Protein AF-A0A0N5AU18-F1 (afdb_monomer)

Mean predicted aligned error: 5.73 Å

Secondary struc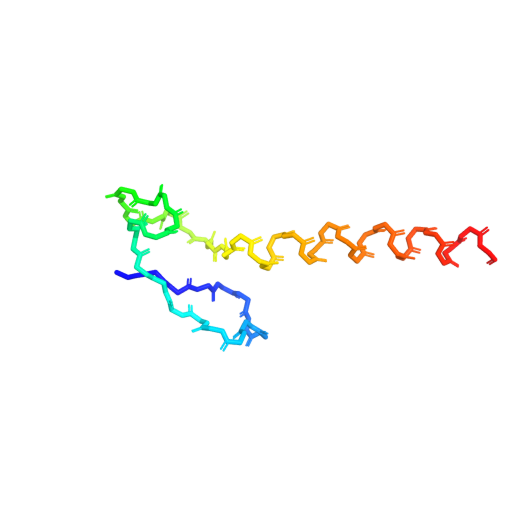ture (DSSP, 8-state):
-EE-S-TT-SS-EE-TGGGT-SSPPSS----HHHHHHHHHHHHHHHHHHT-

Foldseek 3Di:
DAAAPPPPDPVRDDDCVVQVHPDDDDDHDHGPVVVVVVVVVVVVVVVVVVD

Structure (mmCIF, N/CA/C/O backbone):
data_AF-A0A0N5AU18-F1
#
_entry.id   AF-A0A0N5AU18-F1
#
loop_
_atom_site.group_PDB
_atom_site.id
_atom_site.type_symbol
_atom_site.label_atom_id
_atom_site.label_alt_id
_atom_site.label_comp_id
_atom_site.label_asym_id
_atom_site.label_entity_id
_atom_site.label_s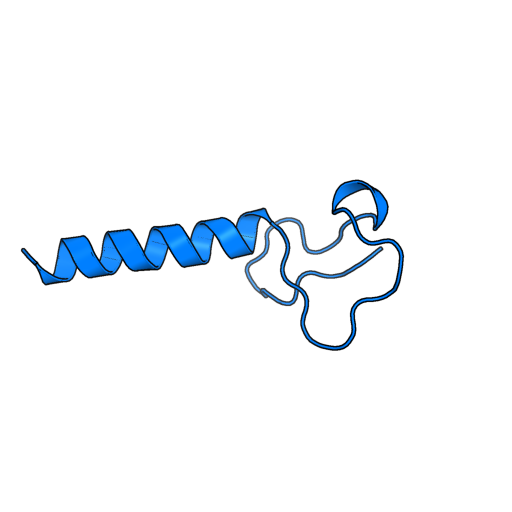eq_id
_atom_site.pdbx_PDB_ins_code
_atom_site.Cartn_x
_atom_site.Cartn_y
_atom_site.Cartn_z
_atom_site.occupancy
_atom_site.B_iso_or_equiv
_atom_site.auth_seq_id
_atom_site.auth_comp_id
_atom_site.auth_asym_id
_atom_site.auth_atom_id
_atom_site.pdbx_PDB_model_num
ATOM 1 N N . MET A 1 1 ? 4.411 -12.206 -6.039 1.00 87.81 1 MET A N 1
ATOM 2 C CA . MET A 1 1 ? 3.402 -11.847 -5.017 1.00 87.81 1 MET A CA 1
ATOM 3 C C . MET A 1 1 ? 3.675 -10.427 -4.556 1.00 87.81 1 MET A C 1
ATOM 5 O O . MET A 1 1 ? 4.835 -10.037 -4.565 1.00 87.81 1 MET A O 1
ATOM 9 N N . VAL A 1 2 ? 2.645 -9.654 -4.216 1.00 96.00 2 VAL A N 1
ATOM 10 C CA . VAL A 1 2 ? 2.736 -8.264 -3.734 1.00 96.00 2 VAL A CA 1
ATOM 11 C C . VAL A 1 2 ? 2.120 -8.178 -2.339 1.00 96.00 2 VAL A C 1
ATOM 13 O O . VAL A 1 2 ? 1.126 -8.857 -2.075 1.00 96.00 2 VAL A O 1
ATOM 16 N N . MET A 1 3 ? 2.695 -7.346 -1.470 1.00 95.44 3 MET A N 1
ATOM 17 C CA . MET A 1 3 ? 2.129 -7.038 -0.160 1.00 95.44 3 MET A CA 1
ATOM 18 C C . MET A 1 3 ? 1.299 -5.751 -0.221 1.00 95.44 3 MET A C 1
ATOM 20 O O . MET A 1 3 ? 1.738 -4.750 -0.788 1.00 95.44 3 MET A O 1
ATOM 24 N N . CYS A 1 4 ? 0.105 -5.769 0.360 1.00 96.62 4 CYS A N 1
ATOM 25 C CA . CYS A 1 4 ? -0.714 -4.582 0.566 1.00 96.62 4 CYS A CA 1
ATOM 26 C C . CYS A 1 4 ? -0.090 -3.703 1.659 1.00 96.62 4 CYS A C 1
ATOM 28 O O . CYS A 1 4 ? 0.173 -4.171 2.759 1.00 96.62 4 CYS A O 1
ATOM 30 N N . ASP A 1 5 ? 0.084 -2.412 1.388 1.00 96.00 5 ASP A N 1
ATOM 31 C CA . ASP A 1 5 ? 0.681 -1.447 2.324 1.00 96.00 5 ASP A CA 1
ATOM 32 C C . ASP A 1 5 ? -0.269 -1.052 3.478 1.00 96.00 5 ASP A C 1
ATOM 34 O O . ASP A 1 5 ? 0.105 -0.339 4.408 1.00 96.00 5 ASP A O 1
ATOM 38 N N . ASN A 1 6 ? -1.530 -1.499 3.436 1.00 94.25 6 ASN A N 1
ATOM 39 C CA . ASN A 1 6 ? -2.449 -1.308 4.552 1.00 94.25 6 ASN A CA 1
ATOM 40 C C . ASN A 1 6 ? -2.140 -2.324 5.659 1.00 94.25 6 ASN A C 1
ATOM 42 O O . ASN A 1 6 ? -2.421 -3.505 5.482 1.00 94.25 6 ASN A O 1
ATOM 46 N N . LYS A 1 7 ? -1.633 -1.852 6.804 1.00 92.19 7 LYS A N 1
ATOM 47 C CA . LYS A 1 7 ? -1.280 -2.691 7.965 1.00 92.19 7 LYS A CA 1
ATOM 48 C C . LYS A 1 7 ? -2.461 -3.468 8.549 1.00 92.19 7 LYS A C 1
ATOM 50 O O . LYS A 1 7 ? -2.262 -4.510 9.152 1.00 92.19 7 LYS A O 1
ATOM 55 N N . ASP A 1 8 ? -3.678 -2.974 8.344 1.00 93.12 8 ASP A N 1
ATOM 56 C CA . ASP A 1 8 ? -4.913 -3.633 8.778 1.00 93.12 8 ASP A CA 1
ATOM 57 C C . ASP A 1 8 ? -5.521 -4.521 7.674 1.00 93.12 8 ASP A C 1
ATOM 59 O O . ASP A 1 8 ? -6.706 -4.858 7.711 1.00 93.12 8 ASP A O 1
ATOM 63 N N . CYS A 1 9 ? -4.768 -4.834 6.612 1.00 94.75 9 CYS A N 1
ATOM 64 C CA . CYS A 1 9 ? -5.250 -5.711 5.551 1.00 94.75 9 CYS A CA 1
ATOM 65 C C . CYS A 1 9 ? -5.313 -7.154 6.073 1.00 94.75 9 CYS A C 1
ATOM 67 O O . CYS A 1 9 ? -4.282 -7.685 6.456 1.00 94.75 9 CYS A O 1
ATOM 69 N N . PRO A 1 10 ? -6.467 -7.839 6.026 1.00 93.69 10 PRO A N 1
ATOM 70 C CA . PRO A 1 10 ? -6.583 -9.195 6.570 1.00 93.69 10 PRO A CA 1
ATOM 71 C C . PRO A 1 10 ? -5.897 -10.272 5.716 1.00 93.69 10 PRO A C 1
ATOM 73 O O . PRO A 1 10 ? -5.760 -11.404 6.162 1.00 93.69 10 PRO A O 1
ATOM 76 N N . ILE A 1 11 ? -5.537 -9.951 4.468 1.00 93.88 11 ILE A N 1
ATOM 77 C CA . ILE A 1 11 ? -4.949 -10.907 3.516 1.00 93.88 11 ILE A CA 1
ATOM 78 C C . ILE A 1 11 ? -3.448 -10.658 3.347 1.00 93.88 11 ILE A C 1
ATOM 80 O O . ILE A 1 11 ? -2.695 -11.611 3.194 1.00 93.88 11 ILE A O 1
ATOM 84 N N . GLU A 1 12 ? -3.027 -9.389 3.380 1.00 92.88 12 GLU A N 1
ATOM 85 C CA . GLU A 1 12 ? -1.648 -8.893 3.232 1.00 92.88 12 GLU A CA 1
ATOM 86 C C . GLU A 1 12 ? -0.954 -9.248 1.906 1.00 92.88 12 GLU A C 1
ATOM 88 O O . GLU A 1 12 ? -0.465 -8.342 1.239 1.00 92.88 12 GLU A O 1
ATOM 93 N N . TRP A 1 13 ? -0.968 -10.502 1.458 1.00 95.50 13 TRP A N 1
ATOM 94 C CA . TRP A 1 13 ? -0.224 -11.017 0.310 1.00 95.50 13 TRP A CA 1
ATOM 95 C C . TRP A 1 13 ? -1.122 -11.466 -0.840 1.00 95.50 13 TRP A C 1
ATOM 97 O O . TRP A 1 13 ? -2.095 -12.193 -0.662 1.00 95.50 13 TRP A O 1
ATOM 107 N N . PHE A 1 14 ? -0.749 -11.078 -2.059 1.00 96.25 14 PHE A N 1
ATOM 108 C CA . PHE A 1 14 ? -1.525 -11.367 -3.263 1.00 96.25 14 PHE A CA 1
ATOM 109 C C . PHE A 1 14 ? -0.639 -11.861 -4.407 1.00 96.25 14 PHE A C 1
ATOM 111 O O . PHE A 1 14 ? 0.479 -11.382 -4.609 1.00 96.25 14 PHE A O 1
ATOM 118 N N . HIS A 1 15 ? -1.140 -12.795 -5.216 1.00 96.56 15 HIS A N 1
ATOM 119 C CA . HIS A 1 15 ? -0.504 -13.131 -6.491 1.00 96.56 15 HIS A CA 1
ATOM 120 C C . HIS A 1 15 ? -0.694 -11.992 -7.487 1.00 96.56 15 HIS A C 1
ATOM 122 O O . HIS A 1 15 ? -1.783 -11.438 -7.579 1.00 96.56 15 HIS A O 1
ATOM 128 N N . PHE A 1 16 ? 0.338 -11.701 -8.278 1.00 95.12 16 PHE A N 1
ATOM 129 C CA . PHE A 1 16 ? 0.311 -10.627 -9.272 1.00 95.12 16 PHE A CA 1
ATOM 130 C C . PHE A 1 16 ? -0.863 -10.778 -10.256 1.00 95.12 16 PHE A C 1
ATOM 132 O O . PHE A 1 16 ? -1.675 -9.864 -10.379 1.00 95.12 16 PHE A O 1
ATOM 139 N N . GLY A 1 17 ? -1.040 -11.969 -10.840 1.00 95.81 17 GLY A N 1
ATOM 140 C CA . GLY A 1 17 ? -2.137 -12.236 -11.777 1.00 95.81 17 GLY A CA 1
ATOM 141 C C . GLY A 1 17 ? -3.537 -12.111 -11.164 1.00 95.81 17 GLY A C 1
ATOM 142 O O . GLY A 1 17 ? -4.455 -11.656 -11.836 1.00 95.81 17 GLY A O 1
ATOM 143 N N . CYS A 1 18 ? -3.705 -12.427 -9.875 1.00 95.69 18 CYS A N 1
ATOM 144 C CA . CYS A 1 18 ? -5.000 -12.299 -9.195 1.00 95.69 18 CYS A CA 1
ATOM 145 C C . CYS A 1 18 ? -5.427 -10.840 -8.983 1.00 95.69 18 CYS A C 1
ATOM 147 O O . CYS A 1 18 ? -6.607 -10.578 -8.771 1.00 95.69 18 CYS A O 1
ATOM 149 N N . VAL A 1 19 ? -4.480 -9.899 -9.009 1.00 94.81 19 VAL A N 1
ATOM 150 C CA . VAL A 1 19 ? -4.736 -8.468 -8.779 1.00 94.81 19 VAL A CA 1
ATOM 151 C C . VAL A 1 19 ? -4.387 -7.603 -9.991 1.00 94.81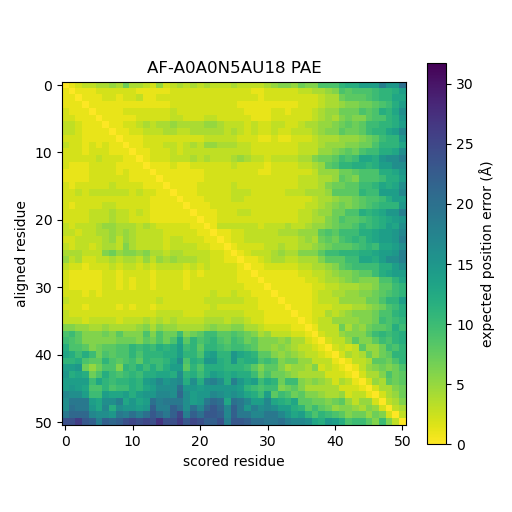 19 VAL A C 1
ATOM 153 O O . VAL A 1 19 ? -4.269 -6.388 -9.860 1.00 94.81 19 VAL A O 1
ATOM 156 N N . GLY A 1 20 ? -4.223 -8.218 -11.168 1.00 94.44 20 GLY A N 1
ATOM 157 C CA . GLY A 1 20 ? -3.962 -7.509 -12.423 1.00 94.44 20 GLY A CA 1
ATOM 158 C C . GLY A 1 20 ? -2.591 -6.833 -12.500 1.00 94.44 20 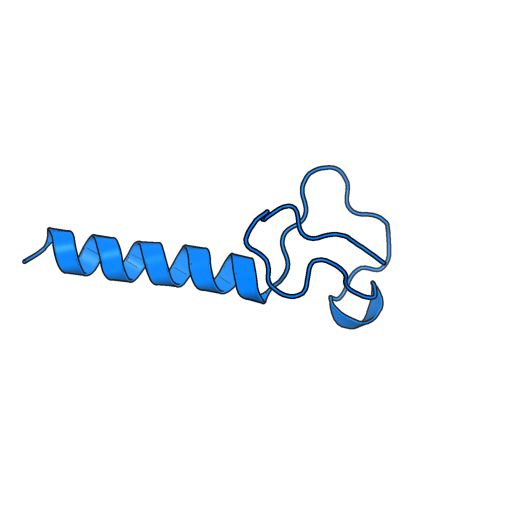GLY A C 1
ATOM 159 O O . GLY A 1 20 ? -2.418 -5.900 -13.278 1.00 94.44 20 GLY A O 1
ATOM 160 N N . LEU A 1 21 ? -1.620 -7.274 -11.699 1.00 94.75 21 LEU A N 1
ATOM 161 C CA . LEU A 1 21 ? -0.237 -6.821 -11.813 1.00 94.75 21 LEU A CA 1
ATOM 162 C C . LEU A 1 21 ? 0.521 -7.724 -12.786 1.00 94.75 21 LEU A C 1
ATOM 164 O O . LEU A 1 21 ? 0.490 -8.947 -12.670 1.00 94.75 21 LEU A O 1
ATOM 168 N N . SER A 1 22 ? 1.232 -7.112 -13.725 1.00 94.25 22 SER A N 1
ATOM 169 C CA . SER A 1 22 ? 2.197 -7.777 -14.608 1.00 94.25 22 SER A CA 1
ATOM 170 C C . 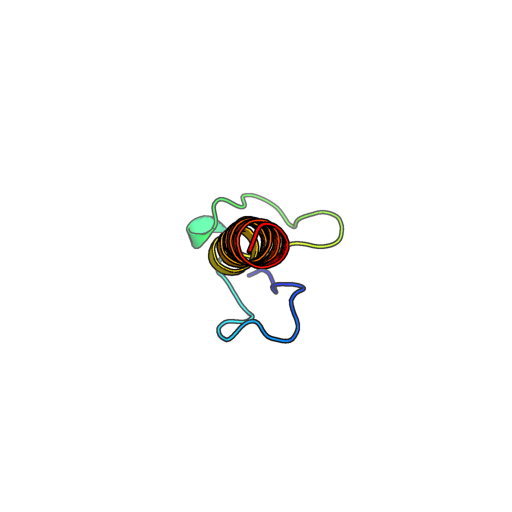SER A 1 22 ? 3.634 -7.631 -14.105 1.00 94.25 22 SER A C 1
ATOM 172 O O . SER A 1 22 ? 4.476 -8.484 -14.365 1.00 94.25 22 SER A O 1
ATOM 174 N N . GLU A 1 23 ? 3.907 -6.570 -13.350 1.00 93.62 23 GLU A N 1
ATOM 175 C CA . GLU A 1 23 ? 5.227 -6.218 -12.839 1.00 93.62 23 GLU A CA 1
ATOM 176 C C . GLU A 1 23 ? 5.152 -5.741 -11.387 1.00 93.62 23 GLU A C 1
ATOM 178 O O . GLU A 1 23 ? 4.076 -5.455 -10.851 1.00 93.62 23 GLU A O 1
ATOM 183 N N . THR A 1 24 ? 6.312 -5.664 -10.738 1.00 93.06 24 THR A N 1
ATOM 184 C CA . THR A 1 24 ? 6.413 -5.159 -9.370 1.00 93.06 24 THR A CA 1
ATOM 185 C C . THR A 1 24 ? 5.999 -3.684 -9.334 1.00 93.06 24 THR A C 1
ATOM 187 O O . THR A 1 24 ? 6.628 -2.864 -10.006 1.00 93.06 24 THR A O 1
ATOM 190 N N . PRO A 1 25 ? 4.979 -3.312 -8.541 1.00 92.06 25 PRO A N 1
ATOM 191 C CA . PRO A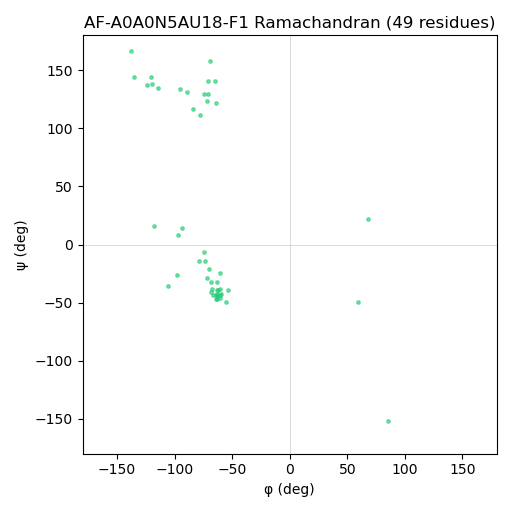 1 25 ? 4.535 -1.930 -8.465 1.00 92.06 25 PRO A CA 1
ATOM 192 C C . PRO A 1 25 ? 5.630 -1.047 -7.864 1.00 92.06 25 PRO A C 1
ATOM 194 O O . PRO A 1 25 ? 6.318 -1.430 -6.915 1.00 92.06 25 PRO A O 1
ATOM 197 N N . LYS A 1 26 ? 5.782 0.162 -8.406 1.00 93.00 26 LYS A N 1
ATOM 198 C CA . LYS A 1 26 ? 6.713 1.157 -7.868 1.00 93.00 26 LYS A CA 1
ATOM 199 C C . LYS A 1 26 ? 6.041 1.916 -6.728 1.00 93.00 26 LYS A C 1
ATOM 201 O O . LYS A 1 26 ? 5.064 2.629 -6.941 1.00 93.00 26 LYS A O 1
ATOM 206 N N . GLY A 1 27 ? 6.592 1.787 -5.525 1.00 92.75 27 GLY A N 1
ATOM 207 C CA . GLY A 1 27 ? 6.086 2.466 -4.334 1.00 92.75 27 GLY A CA 1
ATOM 208 C C . GLY A 1 27 ? 4.953 1.709 -3.641 1.00 92.75 27 GLY A C 1
ATOM 209 O O . GLY A 1 27 ? 4.897 0.481 -3.673 1.00 92.75 27 GLY A O 1
ATOM 210 N N . ARG A 1 28 ? 4.073 2.450 -2.956 1.00 94.19 28 ARG A N 1
ATOM 211 C CA . ARG A 1 28 ? 3.011 1.853 -2.137 1.00 94.19 28 ARG A CA 1
ATOM 212 C C . ARG A 1 28 ? 1.902 1.290 -3.008 1.00 94.19 28 ARG A C 1
ATOM 214 O O . ARG A 1 28 ? 1.344 1.996 -3.846 1.00 94.19 28 ARG A O 1
ATOM 221 N N . TRP A 1 29 ? 1.546 0.041 -2.746 1.00 95.50 29 TRP A N 1
ATOM 222 C CA . TRP A 1 29 ? 0.459 -0.648 -3.419 1.00 95.50 29 TRP A CA 1
ATOM 223 C C 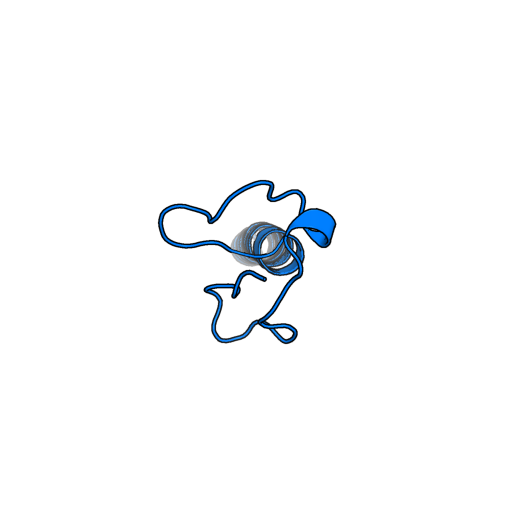. TRP A 1 29 ? -0.606 -1.072 -2.407 1.00 95.50 29 TRP A C 1
ATOM 225 O O . TRP A 1 29 ? -0.293 -1.535 -1.312 1.00 95.50 29 TRP A O 1
ATOM 235 N N . TYR A 1 30 ? -1.876 -0.910 -2.771 1.00 95.56 30 TYR A N 1
ATOM 236 C CA . TYR A 1 30 ? -3.018 -1.295 -1.945 1.00 95.56 30 TYR A CA 1
ATOM 237 C C . TYR A 1 30 ? -3.911 -2.248 -2.731 1.00 95.56 30 TYR A C 1
ATOM 239 O O . TYR A 1 30 ? -4.189 -2.010 -3.906 1.00 95.56 30 TYR A O 1
ATOM 247 N N . CYS A 1 31 ? -4.393 -3.303 -2.076 1.00 95.44 31 CYS A N 1
ATOM 248 C CA . CYS A 1 31 ? -5.266 -4.272 -2.724 1.00 95.44 31 CYS A CA 1
ATOM 249 C C . CYS A 1 31 ? -6.650 -3.671 -3.053 1.00 95.44 31 CYS A C 1
ATOM 251 O O . CYS A 1 31 ? -7.076 -2.704 -2.403 1.00 95.44 31 CYS A O 1
ATOM 253 N N . PRO A 1 32 ? -7.391 -4.257 -4.016 1.00 93.31 32 PRO A N 1
ATOM 254 C CA . PRO A 1 32 ? -8.701 -3.754 -4.439 1.00 93.31 32 PRO A CA 1
ATOM 255 C C . PRO A 1 32 ? -9.690 -3.584 -3.281 1.00 93.31 32 PRO A C 1
ATOM 257 O O . PRO A 1 32 ? -10.395 -2.580 -3.200 1.00 93.31 32 PRO A O 1
ATOM 260 N N . THR A 1 33 ? -9.682 -4.521 -2.330 1.00 93.31 33 THR A N 1
ATOM 261 C CA . THR A 1 33 ? -10.536 -4.479 -1.137 1.00 93.31 33 THR A CA 1
ATOM 262 C C . THR A 1 33 ? -10.229 -3.267 -0.257 1.00 93.31 33 THR A C 1
ATOM 264 O O . THR A 1 33 ? -11.138 -2.537 0.134 1.00 93.31 33 THR A O 1
ATOM 267 N N . CYS A 1 34 ? -8.952 -2.991 0.028 1.00 94.19 34 CYS A N 1
ATOM 268 C CA . CYS A 1 34 ? -8.572 -1.841 0.851 1.00 94.19 34 CYS A CA 1
ATOM 269 C C . CYS A 1 34 ? -8.839 -0.499 0.151 1.00 94.19 34 CYS A C 1
ATOM 271 O O . CYS A 1 34 ? -9.171 0.482 0.820 1.00 94.19 34 CYS A O 1
ATOM 273 N N . LEU A 1 35 ? -8.724 -0.444 -1.180 1.00 91.31 35 LEU A N 1
ATOM 274 C CA . LEU A 1 35 ? -9.093 0.740 -1.961 1.00 91.31 35 LEU A CA 1
ATOM 27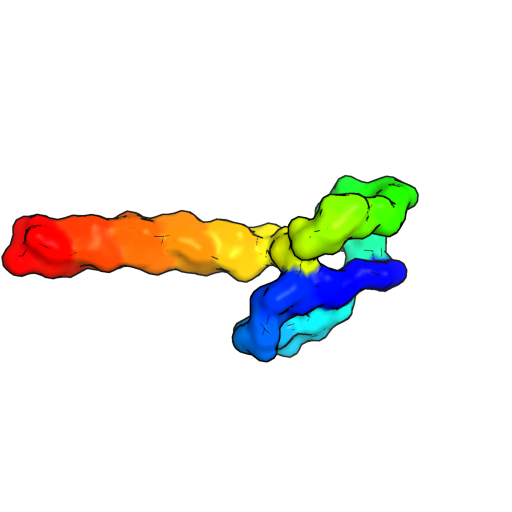5 C C . LEU A 1 35 ? -10.607 1.000 -1.916 1.00 91.31 35 LEU A C 1
ATOM 277 O O . LEU A 1 35 ? -11.021 2.138 -1.690 1.00 91.31 35 LEU A O 1
ATOM 281 N N . ALA A 1 36 ? -11.429 -0.043 -2.049 1.00 89.38 36 ALA A N 1
ATOM 282 C CA . ALA A 1 36 ? -12.885 0.065 -1.949 1.00 89.38 36 ALA A CA 1
ATOM 283 C C . ALA A 1 36 ? -13.343 0.531 -0.553 1.00 89.38 36 ALA A C 1
ATOM 285 O O . ALA A 1 36 ? -14.186 1.425 -0.435 1.00 89.38 36 ALA A O 1
ATOM 286 N N . GLU A 1 37 ? -12.734 -0.002 0.509 1.00 86.94 37 GLU A N 1
ATOM 287 C CA . GLU A 1 37 ? -13.033 0.383 1.894 1.00 86.94 37 GLU A CA 1
ATOM 288 C C . GLU A 1 37 ? -12.715 1.857 2.187 1.00 86.94 37 GLU A C 1
ATOM 290 O O . GLU A 1 37 ? -13.488 2.538 2.868 1.00 86.94 37 GLU A O 1
ATOM 295 N N . LYS A 1 38 ? -11.608 2.390 1.646 1.00 78.62 38 LYS A N 1
ATOM 296 C CA . LYS A 1 38 ? -11.275 3.822 1.772 1.00 78.62 38 LYS A CA 1
ATOM 297 C C . LYS A 1 38 ? -12.361 4.706 1.159 1.00 78.62 38 LYS A C 1
ATOM 299 O O . LYS A 1 38 ? -12.761 5.697 1.774 1.00 78.62 38 LYS A O 1
ATOM 304 N N . SER A 1 39 ? -12.873 4.327 -0.009 1.00 76.62 39 SER A N 1
ATOM 305 C CA . SER A 1 39 ? -13.967 5.044 -0.668 1.00 76.62 39 SER A CA 1
ATOM 306 C C . SER A 1 39 ? -15.251 4.983 0.161 1.00 76.62 39 SER A C 1
ATOM 308 O O . SER A 1 39 ? -15.850 6.021 0.431 1.00 76.62 39 SER A O 1
ATOM 310 N N . LYS A 1 40 ? -15.634 3.804 0.665 1.00 75.38 40 LYS A N 1
ATOM 311 C CA . LYS A 1 40 ? -16.837 3.622 1.497 1.00 75.38 40 LYS A CA 1
ATOM 312 C C . LYS A 1 40 ? -16.797 4.449 2.786 1.00 75.38 40 LYS A C 1
ATOM 314 O O . LYS A 1 40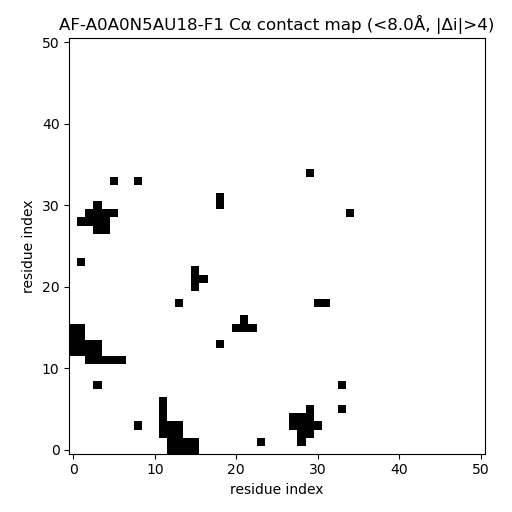 ? -17.779 5.112 3.116 1.00 75.38 40 LYS A O 1
ATOM 319 N N . LYS A 1 41 ? -15.651 4.477 3.479 1.00 74.88 41 LYS A N 1
ATOM 320 C CA . LYS A 1 41 ? -15.448 5.305 4.683 1.00 74.88 41 LYS A CA 1
ATOM 321 C C . LYS A 1 41 ? -15.612 6.796 4.391 1.00 74.88 41 LYS A C 1
ATOM 323 O O . LYS A 1 41 ? -16.208 7.500 5.200 1.00 74.88 41 LYS A O 1
ATOM 328 N N . LYS A 1 42 ? -15.155 7.278 3.228 1.00 73.94 42 LYS A N 1
ATOM 329 C CA . LYS A 1 42 ? -15.348 8.677 2.811 1.00 73.94 42 LYS A CA 1
ATOM 330 C C . LYS A 1 42 ? -16.834 9.036 2.704 1.00 73.94 42 LYS A C 1
ATOM 332 O O . LYS A 1 42 ? -17.235 10.062 3.244 1.00 73.94 42 LYS A O 1
ATOM 337 N N . TYR A 1 43 ? -17.643 8.187 2.069 1.00 68.69 43 TYR A N 1
ATOM 338 C CA . TYR A 1 43 ? -19.088 8.420 1.946 1.00 68.69 43 TYR A CA 1
ATOM 339 C C . TYR A 1 43 ? -19.821 8.314 3.288 1.00 68.69 43 TYR A C 1
ATOM 341 O O . TYR A 1 43 ? -20.661 9.158 3.580 1.00 68.69 43 TYR A O 1
ATOM 349 N N . LEU A 1 44 ? -19.473 7.335 4.131 1.00 75.06 44 LEU A N 1
ATOM 350 C CA . LEU A 1 44 ? -20.081 7.185 5.458 1.00 75.06 44 LEU A CA 1
ATOM 351 C C . LEU A 1 44 ? -19.776 8.388 6.363 1.00 75.06 44 LEU A C 1
ATOM 353 O O . LEU A 1 44 ? -20.669 8.913 7.022 1.00 75.06 44 LEU A O 1
ATOM 357 N N . ASN A 1 45 ? -18.523 8.848 6.371 1.00 74.69 45 ASN A N 1
ATOM 358 C CA . ASN A 1 45 ? -18.113 10.003 7.166 1.00 74.69 45 ASN A CA 1
ATOM 359 C C . ASN A 1 45 ? -18.754 11.300 6.655 1.00 74.69 45 ASN A C 1
ATOM 361 O O . ASN A 1 45 ? -19.165 12.124 7.464 1.00 74.69 45 ASN A O 1
ATOM 365 N N . ALA A 1 46 ? -18.886 11.465 5.333 1.00 71.19 46 ALA A N 1
ATOM 366 C CA . ALA A 1 46 ? -19.599 12.600 4.749 1.00 71.19 46 ALA A CA 1
ATOM 367 C C . ALA A 1 46 ? -21.094 12.590 5.112 1.00 71.19 46 ALA A C 1
ATOM 369 O O . ALA A 1 46 ? -21.629 13.622 5.502 1.00 71.19 46 ALA A O 1
ATOM 370 N N . ALA A 1 47 ? -21.752 11.428 5.054 1.00 70.12 47 ALA A N 1
ATOM 371 C CA . ALA A 1 47 ? -23.153 11.285 5.451 1.00 70.12 47 ALA A CA 1
ATOM 372 C C . ALA A 1 47 ? -23.364 11.578 6.947 1.00 70.12 47 ALA A C 1
ATOM 374 O O . ALA A 1 47 ? -24.329 12.241 7.314 1.00 70.12 47 ALA A O 1
ATOM 375 N N . LYS A 1 48 ? -22.431 11.145 7.805 1.00 67.31 48 LYS A N 1
ATOM 376 C CA . LYS A 1 48 ? -22.488 11.397 9.251 1.00 67.31 48 LYS A CA 1
ATOM 377 C C . LYS A 1 48 ? -22.209 12.857 9.625 1.00 67.31 48 LYS A C 1
ATOM 379 O O . LYS A 1 48 ? -22.706 13.311 10.642 1.00 67.31 48 LYS A O 1
ATOM 384 N N . ALA A 1 49 ? -21.424 13.580 8.825 1.00 65.38 49 ALA A N 1
ATOM 385 C CA . ALA A 1 49 ? -21.162 15.008 9.027 1.00 65.38 49 ALA A CA 1
ATOM 386 C C . ALA A 1 49 ? -22.312 15.916 8.548 1.00 65.38 49 ALA A C 1
ATOM 388 O O . ALA A 1 49 ? -22.322 17.099 8.868 1.00 65.38 49 ALA A O 1
ATOM 389 N N . ALA A 1 50 ? -23.254 15.373 7.771 1.00 61.66 50 ALA A N 1
ATOM 390 C CA . ALA A 1 50 ? -24.447 16.068 7.291 1.00 61.66 50 ALA A CA 1
ATOM 391 C C . ALA A 1 50 ? -25.699 15.794 8.153 1.00 61.66 50 ALA A C 1
ATOM 393 O O . ALA A 1 50 ? -26.800 16.156 7.744 1.00 61.66 50 ALA A O 1
ATOM 394 N N . SER A 1 51 ? -25.533 15.124 9.301 1.00 53.91 51 SER A N 1
ATOM 395 C CA . SER A 1 51 ? -26.584 14.828 10.288 1.00 53.91 51 SER A CA 1
ATOM 396 C C . SER A 1 51 ? -26.369 15.617 11.572 1.00 53.91 51 SER A C 1
ATOM 398 O O . SER A 1 51 ? -25.192 15.737 11.981 1.00 53.91 51 SER A O 1
#

Organism: NCBI:txid451379

Sequence (51 aa):
MVMCDNKDCPIEWFHFGCVGLSETPKGRWYCPTCLAEKSKKKYLNAAKAAS

InterPro domains:
  IPR001965 Zinc finger, PHD-type [SM00249] (1-35)
  IPR011011 Zinc finger, FYVE/PHD-type [SSF57903] (1-40)
  IPR013083 Zinc finger, RING/FYVE/PHD-type [G3DSA:3.30.40.10] (1-50)
  IPR028651 ING family [PTHR10333] (1-39)

Nearest PDB structures (foldseek):
  7zmx-assembly2_B  TM=1.002E+00  e=1.251E-04  Homo sapiens
  1x4i-assembly1_A  TM=9.531E-01  e=1.940E-04  Homo sapiens
  2qic-assembly2_A  TM=9.899E-01  e=6.727E-04  Homo sapiens
  2g6q-assembly1_A  TM=9.941E-01  e=7.786E-04  Mus musculus
  1wen-assembly1_A  TM=9.539E-01  e=1.043E-03  Mus musculus

Solvent-accessible surface area (backbone atoms only — not comparable to full-atom values): 3255 Å² total; per-residue (Å²): 109,48,64,36,68,49,89,84,46,93,70,42,65,41,53,36,75,84,72,76,39,93,65,85,76,84,74,88,44,70,47,72,68,62,54,51,49,55,53,52,50,52,53,52,53,53,56,57,70,74,105

pLDDT: mean 87.47, std 11.12, range [53.91, 96.62]

Radius of gyration: 13.73 Å; Cα contacts (8 Å, |Δi|>4): 40; chains: 1; bounding box: 33×29×25 Å